Protein AF-A0A450SGZ3-F1 (afdb_monomer_lite)

Secondary structure (DSSP, 8-state):
-TT-GGGTTTTS---SHHHHHHHHHHHHHHHHHHHHHHHHHHHHHHHTT--EE-TTS-EES---HHHHHHHTTT-EEEEETTTEEEEES--HHHHHHHHHH-HHHHHHH----

Radius of gyration: 17.71 Å; chains: 1; bounding box: 49×25×39 Å

Structure (mmCIF, N/CA/C/O backbone):
data_AF-A0A450SGZ3-F1
#
_entry.id   AF-A0A450SGZ3-F1
#
loop_
_atom_site.group_PDB
_atom_site.id
_atom_site.type_symbol
_atom_site.label_atom_id
_atom_site.label_alt_id
_atom_site.label_comp_id
_atom_site.label_asym_id
_atom_site.label_entity_id
_atom_site.label_seq_id
_atom_site.pdbx_PDB_ins_code
_atom_site.Cartn_x
_atom_site.Cartn_y
_atom_site.Cartn_z
_atom_site.occupancy
_atom_site.B_iso_or_equiv
_atom_site.auth_seq_id
_atom_site.auth_comp_id
_atom_site.auth_asym_id
_atom_site.auth_atom_id
_atom_site.pdbx_PDB_model_num
ATOM 1 N N . PHE A 1 1 ? 14.320 -0.833 5.524 1.00 59.91 1 PHE A N 1
ATOM 2 C CA . PHE A 1 1 ? 14.161 -0.493 4.096 1.00 59.91 1 PHE A CA 1
ATOM 3 C C . PHE A 1 1 ? 15.464 -0.708 3.316 1.00 59.91 1 PHE A C 1
ATOM 5 O O . PHE A 1 1 ? 15.490 -1.621 2.518 1.00 59.91 1 PHE A O 1
ATOM 12 N N . LEU A 1 2 ? 16.575 -0.008 3.605 1.00 58.91 2 LEU A N 1
ATOM 13 C CA . LEU A 1 2 ? 17.899 -0.263 2.971 1.00 58.91 2 LEU A CA 1
ATOM 14 C C . LEU A 1 2 ? 18.413 -1.703 3.075 1.00 58.91 2 LEU A C 1
ATOM 16 O O . LEU A 1 2 ? 18.943 -2.239 2.113 1.00 58.91 2 LEU A O 1
ATOM 20 N N . LYS A 1 3 ? 18.243 -2.329 4.240 1.00 60.66 3 LYS A N 1
ATOM 21 C CA . LYS A 1 3 ? 18.628 -3.727 4.489 1.00 60.66 3 LYS A CA 1
ATOM 22 C C . LYS A 1 3 ? 17.499 -4.722 4.211 1.00 60.66 3 LYS A C 1
ATOM 24 O O . LYS A 1 3 ? 17.592 -5.877 4.601 1.00 60.66 3 LYS A O 1
ATOM 29 N N . ASP A 1 4 ? 16.392 -4.251 3.642 1.00 66.50 4 ASP A N 1
ATOM 30 C CA . ASP A 1 4 ? 15.257 -5.116 3.356 1.00 66.50 4 ASP A CA 1
ATOM 31 C C . ASP A 1 4 ? 15.591 -5.995 2.143 1.00 66.50 4 ASP A C 1
ATOM 33 O O . ASP A 1 4 ? 15.970 -5.440 1.108 1.00 66.50 4 ASP A O 1
ATOM 37 N N . PRO A 1 5 ? 15.467 -7.330 2.228 1.00 63.41 5 PRO A N 1
ATOM 38 C CA . PRO A 1 5 ? 15.764 -8.213 1.102 1.00 63.41 5 PRO A CA 1
ATOM 39 C C . PRO A 1 5 ? 14.911 -7.906 -0.139 1.00 63.41 5 PRO A C 1
ATOM 41 O O . PRO A 1 5 ? 15.395 -8.060 -1.258 1.00 63.41 5 PRO A O 1
ATOM 44 N N . LEU A 1 6 ? 13.691 -7.377 0.033 1.00 64.38 6 LEU A N 1
ATOM 45 C CA . LEU A 1 6 ? 12.831 -6.937 -1.078 1.00 64.38 6 LEU A CA 1
ATOM 46 C C . LEU A 1 6 ? 13.371 -5.701 -1.805 1.00 64.38 6 LEU A C 1
ATOM 48 O O . LEU A 1 6 ? 13.026 -5.465 -2.958 1.00 64.38 6 LEU A O 1
ATOM 52 N N . PHE A 1 7 ? 14.204 -4.899 -1.141 1.00 63.06 7 PHE A N 1
ATOM 53 C CA . PHE A 1 7 ? 14.767 -3.682 -1.716 1.00 63.06 7 PHE A CA 1
ATOM 54 C C . PHE A 1 7 ? 15.999 -3.966 -2.597 1.00 63.06 7 PHE A C 1
ATOM 56 O O . PHE A 1 7 ? 16.549 -3.036 -3.179 1.00 63.06 7 PHE A O 1
ATOM 63 N N . MET A 1 8 ? 16.428 -5.236 -2.711 1.00 62.56 8 MET A N 1
ATOM 64 C CA . MET A 1 8 ? 17.541 -5.701 -3.555 1.00 62.56 8 MET A CA 1
ATOM 65 C C . MET A 1 8 ? 18.768 -4.772 -3.537 1.00 62.56 8 MET A C 1
ATOM 67 O O . MET A 1 8 ? 19.490 -4.655 -4.520 1.00 62.56 8 MET A O 1
ATOM 71 N N . ALA A 1 9 ? 19.051 -4.107 -2.411 1.00 59.78 9 ALA A N 1
ATOM 72 C CA . ALA A 1 9 ? 20.155 -3.149 -2.330 1.00 59.78 9 ALA A CA 1
ATOM 73 C C . ALA A 1 9 ? 21.513 -3.795 -2.634 1.00 59.78 9 ALA A C 1
ATOM 75 O O . ALA A 1 9 ? 22.426 -3.116 -3.090 1.00 59.78 9 ALA A O 1
ATOM 76 N N . SER A 1 10 ? 21.631 -5.107 -2.416 1.00 60.38 10 SER A N 1
ATOM 77 C CA . SER A 1 10 ? 22.805 -5.904 -2.764 1.00 60.38 10 SER A CA 1
ATOM 78 C C . SER A 1 10 ? 23.051 -6.024 -4.274 1.00 60.38 10 SER A C 1
ATOM 80 O O . SER A 1 10 ? 24.195 -6.238 -4.663 1.00 60.38 10 SER A O 1
ATOM 82 N N . THR A 1 11 ? 22.033 -5.862 -5.132 1.00 61.81 11 THR A N 1
ATOM 83 C CA . THR A 1 11 ? 22.201 -5.848 -6.601 1.00 61.81 11 THR A CA 1
ATOM 84 C C . THR A 1 11 ? 22.603 -4.467 -7.121 1.00 61.81 11 THR A C 1
ATOM 86 O O . THR A 1 11 ? 23.176 -4.333 -8.205 1.00 61.81 11 THR A O 1
ATOM 89 N N . LEU A 1 12 ? 22.358 -3.417 -6.334 1.00 65.69 12 LEU A N 1
ATOM 90 C CA . LEU A 1 12 ? 22.752 -2.056 -6.662 1.00 65.69 12 LEU A CA 1
ATOM 91 C C . LEU A 1 12 ? 24.235 -1.863 -6.314 1.00 65.69 12 LEU A C 1
ATOM 93 O O . LEU A 1 12 ? 24.606 -1.641 -5.166 1.00 65.69 12 LEU A O 1
ATOM 97 N N . PHE A 1 13 ? 25.110 -1.912 -7.323 1.00 65.00 13 PHE A N 1
ATOM 98 C CA . PHE A 1 13 ? 26.552 -1.666 -7.162 1.00 65.00 13 PHE A CA 1
ATOM 99 C C . PHE A 1 13 ? 26.868 -0.203 -6.797 1.00 65.00 13 PHE A C 1
ATOM 101 O O . PHE A 1 13 ? 27.316 0.582 -7.631 1.00 65.00 13 PHE A O 1
ATOM 108 N N . LEU A 1 14 ? 26.660 0.194 -5.547 1.00 69.56 14 LEU A N 1
ATOM 109 C CA . LEU A 1 14 ? 26.873 1.560 -5.062 1.00 69.56 14 LEU A CA 1
ATO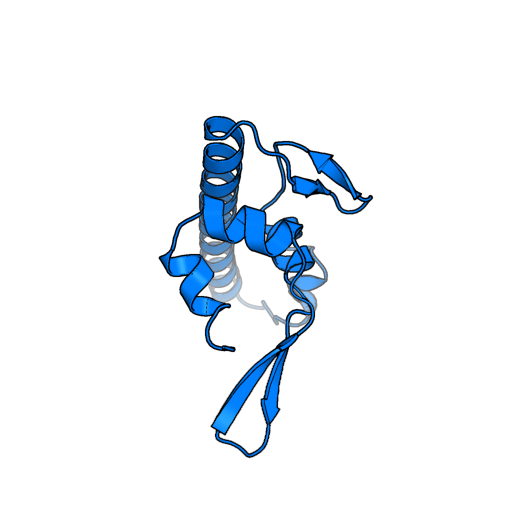M 110 C C . LEU A 1 14 ? 28.347 1.815 -4.710 1.00 69.56 14 LEU A C 1
ATOM 112 O O . LEU A 1 14 ? 28.711 1.930 -3.546 1.00 69.56 14 LEU A O 1
ATOM 116 N N . LYS A 1 15 ? 29.217 1.895 -5.723 1.00 72.56 15 LYS A N 1
ATOM 117 C CA . LYS A 1 15 ? 30.658 2.135 -5.506 1.00 72.56 15 LYS A CA 1
ATOM 118 C C . LYS A 1 15 ? 31.026 3.607 -5.298 1.00 72.56 15 LYS A C 1
ATOM 120 O O . LYS A 1 15 ? 32.042 3.886 -4.676 1.00 72.56 15 LYS A O 1
ATOM 125 N N . SER A 1 16 ? 30.243 4.550 -5.831 1.00 84.81 16 SER A N 1
ATOM 126 C CA . SER A 1 16 ? 30.560 5.982 -5.748 1.00 84.81 16 SER A CA 1
ATOM 127 C C . SER A 1 16 ? 29.640 6.728 -4.771 1.00 84.81 16 SER A C 1
ATOM 129 O O . SER A 1 16 ? 28.431 6.468 -4.763 1.00 84.81 16 SER A O 1
ATOM 131 N N . PRO A 1 17 ? 30.159 7.718 -4.012 1.00 83.81 17 PRO A N 1
ATOM 132 C CA . PRO A 1 17 ? 29.356 8.525 -3.086 1.00 83.81 17 PRO A CA 1
ATOM 133 C C . PRO A 1 17 ? 28.139 9.181 -3.749 1.00 83.81 17 PRO A C 1
ATOM 135 O O . PRO A 1 17 ? 27.055 9.221 -3.174 1.00 83.81 17 PRO A O 1
ATOM 138 N N . LYS A 1 18 ? 28.281 9.619 -5.009 1.00 87.19 18 LYS A N 1
ATOM 139 C CA . LYS A 1 18 ? 27.185 10.208 -5.797 1.00 87.19 18 LYS A CA 1
ATOM 140 C C . LYS A 1 18 ? 26.002 9.249 -5.969 1.00 87.19 18 LYS A C 1
ATOM 142 O O . LYS A 1 18 ? 24.856 9.658 -5.812 1.00 87.19 18 LYS A O 1
ATOM 147 N N . ARG A 1 19 ? 26.266 7.968 -6.255 1.00 85.06 19 ARG A N 1
ATOM 148 C CA . ARG A 1 19 ? 25.215 6.952 -6.434 1.00 85.06 19 ARG A CA 1
ATOM 149 C C . ARG A 1 19 ? 24.528 6.607 -5.116 1.00 85.06 19 ARG A C 1
ATOM 151 O O . ARG A 1 19 ? 23.320 6.405 -5.111 1.00 85.06 19 ARG A O 1
ATOM 158 N N . ILE A 1 20 ? 25.279 6.589 -4.013 1.00 85.38 20 ILE A N 1
ATOM 159 C CA . ILE A 1 20 ? 24.720 6.395 -2.668 1.00 85.38 20 ILE A CA 1
ATOM 160 C C . ILE A 1 20 ? 23.761 7.540 -2.335 1.00 85.38 20 ILE A C 1
ATOM 162 O O . ILE A 1 20 ? 22.629 7.280 -1.946 1.00 85.38 20 ILE A O 1
ATOM 166 N N . MET A 1 21 ? 24.169 8.795 -2.551 1.00 87.00 21 MET A N 1
ATOM 167 C CA . MET A 1 21 ? 23.308 9.958 -2.298 1.00 87.00 21 MET A CA 1
ATOM 168 C C . MET A 1 21 ? 22.038 9.943 -3.155 1.00 87.00 21 MET A C 1
ATOM 170 O O . MET A 1 21 ? 20.948 10.159 -2.631 1.00 87.00 21 MET A O 1
ATOM 174 N N . ALA A 1 22 ? 22.159 9.636 -4.451 1.00 89.56 22 ALA A N 1
ATOM 175 C CA . ALA A 1 22 ? 21.002 9.510 -5.334 1.00 89.56 22 ALA A CA 1
ATOM 176 C C . ALA A 1 22 ? 20.026 8.431 -4.842 1.00 89.56 22 ALA A C 1
ATOM 178 O O . ALA A 1 22 ? 18.824 8.679 -4.751 1.00 89.56 22 ALA A O 1
ATOM 179 N N . LEU A 1 23 ? 20.541 7.260 -4.453 1.00 87.50 23 LEU A N 1
ATOM 180 C CA . LEU A 1 23 ? 19.703 6.201 -3.906 1.00 87.50 23 LEU A CA 1
ATOM 181 C C . LEU A 1 23 ? 19.035 6.635 -2.599 1.00 87.50 23 LEU A C 1
ATOM 183 O O . LEU A 1 23 ? 17.835 6.442 -2.450 1.00 87.50 23 LEU A O 1
ATOM 187 N N . MET A 1 24 ? 19.773 7.262 -1.681 1.00 86.94 24 MET A N 1
ATOM 188 C CA . MET A 1 24 ? 19.222 7.760 -0.418 1.00 86.94 24 MET A CA 1
ATOM 189 C C . MET A 1 24 ? 18.042 8.709 -0.648 1.00 86.94 24 MET A C 1
ATOM 191 O O . MET A 1 24 ? 17.015 8.546 0.003 1.00 86.94 24 MET A O 1
ATOM 195 N N . MET A 1 25 ? 18.146 9.636 -1.606 1.00 91.50 25 MET A N 1
ATOM 196 C CA . MET A 1 25 ? 17.050 10.551 -1.953 1.00 91.50 25 MET A CA 1
ATOM 197 C C . MET A 1 25 ? 15.826 9.823 -2.521 1.00 91.50 25 MET A C 1
ATOM 199 O O . MET A 1 25 ? 14.692 10.120 -2.150 1.00 91.50 25 MET A O 1
ATOM 203 N N . ILE A 1 26 ? 16.033 8.838 -3.398 1.00 90.44 26 ILE A N 1
ATOM 204 C CA . ILE A 1 26 ? 14.928 8.029 -3.933 1.00 90.44 26 ILE A CA 1
ATOM 205 C C . ILE A 1 26 ? 14.250 7.260 -2.796 1.00 90.44 26 ILE A C 1
ATOM 207 O O . ILE A 1 26 ? 13.027 7.204 -2.711 1.00 90.44 26 ILE A O 1
ATOM 211 N N . MET A 1 27 ? 15.035 6.698 -1.882 1.00 87.12 27 MET A N 1
ATOM 212 C CA . MET A 1 27 ? 14.509 5.927 -0.764 1.00 87.12 27 MET A CA 1
ATOM 213 C C . MET A 1 27 ? 13.736 6.770 0.238 1.00 87.12 27 MET A C 1
ATOM 215 O O . MET A 1 27 ? 12.699 6.313 0.719 1.00 87.12 27 MET A O 1
ATOM 219 N N . THR A 1 28 ? 14.208 7.976 0.559 1.00 91.19 28 THR A N 1
ATOM 220 C CA . THR A 1 28 ? 13.464 8.893 1.429 1.00 91.19 28 THR A CA 1
ATOM 221 C C . THR A 1 28 ? 12.146 9.298 0.781 1.00 91.19 28 THR A C 1
ATOM 223 O O . THR A 1 28 ? 11.120 9.280 1.459 1.00 91.19 28 THR A O 1
ATOM 226 N N . LEU A 1 29 ? 12.135 9.556 -0.532 1.00 93.62 29 LEU A N 1
ATOM 227 C CA . LEU A 1 29 ? 10.905 9.820 -1.277 1.00 93.62 29 LEU A CA 1
ATOM 228 C C . LEU A 1 29 ? 9.946 8.623 -1.232 1.00 93.62 29 LEU A C 1
ATOM 230 O O . LEU A 1 29 ? 8.767 8.794 -0.930 1.00 93.62 29 LEU A O 1
ATOM 234 N N . CYS A 1 30 ? 10.438 7.402 -1.463 1.00 90.00 30 CYS A N 1
ATOM 235 C CA . CYS A 1 30 ? 9.614 6.202 -1.340 1.00 90.00 30 CYS A CA 1
ATOM 236 C C . CYS A 1 30 ? 9.013 6.082 0.067 1.00 90.00 30 CYS A C 1
ATOM 238 O O . CYS A 1 30 ? 7.812 5.858 0.194 1.00 90.00 30 CYS A O 1
ATOM 240 N N . LEU A 1 31 ? 9.813 6.262 1.123 1.00 90.69 31 LEU A N 1
ATOM 241 C CA . LEU A 1 31 ? 9.333 6.198 2.508 1.00 90.69 31 LEU A CA 1
ATOM 242 C C . LEU A 1 31 ? 8.264 7.254 2.800 1.00 90.69 31 LEU A C 1
ATOM 244 O O . LEU A 1 31 ? 7.278 6.935 3.461 1.00 90.69 31 LEU A O 1
ATOM 248 N N . LEU A 1 32 ? 8.424 8.470 2.274 1.00 94.50 32 LEU A N 1
ATOM 249 C CA . LEU A 1 32 ? 7.422 9.526 2.391 1.00 94.50 32 LEU A CA 1
ATOM 250 C C . LEU A 1 32 ? 6.096 9.110 1.743 1.00 94.50 32 LEU A C 1
ATOM 252 O O . LEU A 1 32 ? 5.043 9.241 2.364 1.00 94.50 32 LEU A O 1
ATOM 256 N N . VAL A 1 33 ? 6.142 8.552 0.530 1.00 94.00 33 VAL A N 1
ATOM 257 C CA . VAL A 1 33 ? 4.944 8.052 -0.162 1.00 94.00 33 VAL A CA 1
ATOM 258 C C . VAL A 1 33 ? 4.286 6.918 0.630 1.00 94.00 33 VAL A C 1
ATOM 260 O O . VAL A 1 33 ? 3.072 6.936 0.825 1.00 94.00 33 VAL A O 1
ATOM 263 N N . TYR A 1 34 ? 5.065 5.964 1.150 1.00 90.75 34 TYR A N 1
ATOM 264 C CA . TYR A 1 34 ? 4.539 4.890 2.003 1.00 90.75 34 TYR A CA 1
ATOM 265 C C . TYR A 1 34 ? 3.868 5.435 3.269 1.00 90.75 34 TYR A C 1
ATOM 267 O O . TYR A 1 34 ? 2.775 4.986 3.610 1.00 90.75 34 TYR A O 1
ATOM 275 N N . ALA A 1 35 ? 4.487 6.408 3.942 1.00 93.06 35 ALA A N 1
ATOM 276 C CA . ALA A 1 35 ? 3.930 7.031 5.139 1.00 93.06 35 ALA A CA 1
ATOM 277 C C . ALA A 1 35 ? 2.631 7.792 4.834 1.00 93.06 35 ALA A C 1
ATOM 279 O O . ALA A 1 35 ? 1.661 7.659 5.577 1.00 93.06 35 ALA A O 1
ATOM 280 N N . ALA A 1 36 ? 2.581 8.528 3.720 1.00 95.44 36 ALA A N 1
ATOM 281 C CA . ALA A 1 36 ? 1.382 9.239 3.284 1.00 95.44 36 ALA A CA 1
ATOM 282 C C . ALA A 1 36 ? 0.226 8.276 2.966 1.00 95.44 36 ALA A C 1
ATOM 284 O O . ALA A 1 36 ? -0.907 8.503 3.388 1.00 95.44 36 ALA A O 1
ATOM 285 N N . LEU A 1 37 ? 0.505 7.173 2.266 1.00 93.69 37 LEU A N 1
ATOM 286 C CA . LEU A 1 37 ? -0.493 6.139 1.981 1.00 93.69 37 LEU A CA 1
ATOM 287 C C . LEU A 1 37 ? -0.987 5.456 3.258 1.00 93.69 37 LEU A C 1
ATOM 289 O O . LEU A 1 37 ? -2.189 5.273 3.432 1.00 93.69 37 LEU A O 1
ATOM 293 N N . GLU A 1 38 ? -0.071 5.103 4.160 1.00 94.81 38 GLU A N 1
ATOM 294 C CA . GLU A 1 38 ? -0.399 4.489 5.446 1.00 94.81 38 GLU A CA 1
ATOM 295 C C . GLU A 1 38 ? -1.273 5.409 6.299 1.00 94.81 38 GLU A C 1
ATOM 297 O O . GLU A 1 38 ? -2.271 4.957 6.859 1.00 94.81 38 GLU A O 1
ATOM 302 N N . TYR A 1 39 ? -0.939 6.701 6.347 1.00 95.31 39 TYR A N 1
ATOM 303 C CA . TYR A 1 39 ? -1.747 7.713 7.016 1.00 95.31 39 TYR A CA 1
ATOM 304 C C . TYR A 1 39 ? -3.159 7.767 6.433 1.00 95.31 39 TYR A C 1
ATOM 306 O O . TYR A 1 39 ? -4.120 7.591 7.180 1.00 95.31 39 TYR A O 1
ATOM 314 N N . ARG A 1 40 ? -3.290 7.904 5.105 1.00 93.75 40 ARG A N 1
ATOM 315 C CA . ARG A 1 40 ? -4.599 7.964 4.441 1.00 93.75 40 ARG A CA 1
ATOM 316 C C . ARG A 1 40 ? -5.446 6.722 4.705 1.00 93.75 40 ARG A C 1
ATOM 318 O O . ARG A 1 40 ? -6.610 6.849 5.058 1.00 93.75 40 ARG A O 1
ATOM 325 N N . ILE A 1 41 ? -4.869 5.525 4.582 1.00 94.38 41 ILE A N 1
ATOM 326 C CA . ILE A 1 41 ? -5.591 4.267 4.830 1.00 94.38 41 ILE A CA 1
ATOM 327 C C . ILE A 1 41 ? -6.091 4.206 6.278 1.00 94.38 41 ILE A C 1
ATOM 329 O O . ILE A 1 41 ? -7.251 3.881 6.521 1.00 94.38 41 ILE A O 1
ATOM 333 N N . ARG A 1 42 ? -5.230 4.530 7.247 1.00 94.94 42 ARG A N 1
ATOM 334 C CA . ARG A 1 42 ? -5.590 4.501 8.671 1.00 94.94 42 ARG A CA 1
ATOM 335 C C . ARG A 1 42 ? -6.634 5.546 9.025 1.00 94.94 42 ARG A C 1
ATOM 337 O O . ARG A 1 42 ? -7.533 5.253 9.807 1.00 94.94 42 ARG A O 1
ATOM 344 N N . GLU A 1 43 ? -6.522 6.742 8.461 1.00 95.06 43 GLU A N 1
ATOM 345 C CA . GLU A 1 43 ? -7.497 7.811 8.643 1.00 95.06 43 GLU A CA 1
ATOM 346 C C . GLU A 1 43 ? -8.869 7.389 8.111 1.00 95.06 43 GLU A C 1
ATOM 348 O O . GLU A 1 43 ? -9.850 7.454 8.846 1.00 95.06 43 GLU A O 1
ATOM 353 N N . THR A 1 44 ? -8.936 6.855 6.891 1.00 93.50 44 THR A N 1
ATOM 354 C CA . THR A 1 44 ? -10.180 6.340 6.309 1.00 93.50 44 THR A CA 1
ATOM 355 C C . THR A 1 44 ? -10.793 5.218 7.156 1.00 93.50 44 THR A C 1
ATOM 357 O O . THR A 1 44 ? -11.989 5.250 7.448 1.00 93.50 44 THR A O 1
ATOM 360 N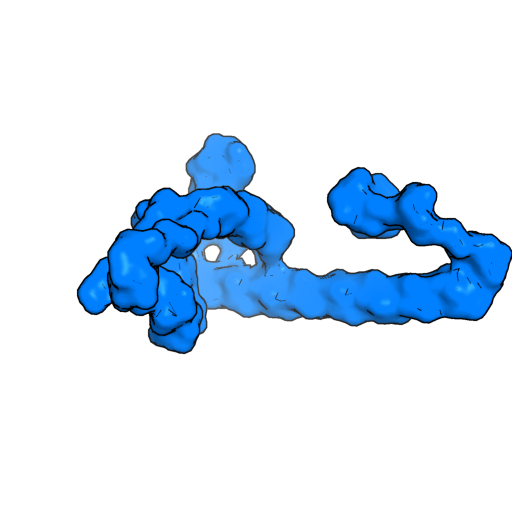 N . LEU A 1 45 ? -9.989 4.243 7.598 1.00 93.69 45 LEU A N 1
ATOM 361 C CA . LEU A 1 45 ? -10.467 3.155 8.460 1.00 93.69 45 LEU A CA 1
ATOM 362 C C . LEU A 1 45 ? -11.002 3.682 9.795 1.00 93.69 45 LEU A C 1
ATOM 364 O O . LEU A 1 45 ? -12.054 3.239 10.250 1.00 93.69 45 LEU A O 1
ATOM 368 N N . LYS A 1 46 ? -10.313 4.655 10.400 1.00 93.88 46 LYS A N 1
ATOM 369 C CA . LYS A 1 46 ? -10.725 5.278 11.661 1.00 93.88 46 LYS A CA 1
ATOM 370 C C . LYS A 1 46 ? -12.028 6.062 11.506 1.00 93.88 46 LYS A C 1
ATOM 372 O O . LYS A 1 46 ? -12.930 5.879 12.315 1.00 93.88 46 LYS A O 1
ATOM 377 N N . THR A 1 47 ? -12.151 6.887 10.468 1.00 93.81 47 THR A N 1
ATOM 378 C CA . THR A 1 47 ? -13.355 7.692 10.193 1.00 93.81 47 THR A CA 1
ATOM 379 C C . THR A 1 47 ? -14.592 6.823 9.978 1.00 93.81 47 THR A C 1
ATOM 381 O O . THR A 1 47 ? -15.694 7.208 10.360 1.00 93.81 47 THR A O 1
ATOM 384 N N . HIS A 1 48 ? -14.420 5.629 9.411 1.00 92.00 48 HIS A N 1
ATOM 385 C CA . HIS A 1 48 ? -15.513 4.692 9.163 1.00 92.00 48 HIS A CA 1
ATOM 386 C C . HIS A 1 48 ? -15.647 3.583 10.221 1.00 92.00 48 HIS A C 1
ATOM 388 O O . HIS A 1 48 ? -16.492 2.707 10.057 1.00 92.00 48 HIS A O 1
ATOM 394 N N . ASN A 1 49 ? -14.855 3.613 11.304 1.00 92.38 49 ASN A N 1
ATOM 395 C CA . ASN A 1 49 ? -14.792 2.563 12.335 1.00 92.38 49 ASN A CA 1
ATOM 396 C C . ASN A 1 49 ? -14.629 1.142 11.759 1.00 92.38 49 ASN A C 1
ATOM 398 O O . ASN A 1 49 ? -15.202 0.173 12.256 1.00 92.38 49 ASN A O 1
ATOM 402 N N . GLN A 1 50 ? -13.836 1.020 10.696 1.00 93.00 50 GLN A N 1
ATOM 403 C CA . GLN A 1 50 ? -13.565 -0.236 10.005 1.00 93.00 50 GLN A CA 1
ATOM 404 C C . GLN A 1 50 ? -12.211 -0.815 10.420 1.00 93.00 50 GLN A C 1
ATOM 406 O O . GLN A 1 50 ? -11.325 -0.124 10.931 1.00 93.00 50 GLN A O 1
ATOM 411 N N . THR A 1 51 ? -12.042 -2.112 10.180 1.00 92.31 51 THR A N 1
ATOM 412 C CA . THR A 1 51 ? -10.797 -2.832 10.466 1.00 92.31 51 THR A CA 1
ATOM 413 C C . THR A 1 51 ? -10.297 -3.554 9.225 1.00 92.31 51 THR A C 1
ATOM 415 O O . THR A 1 51 ? -11.053 -3.830 8.297 1.00 92.31 51 THR A O 1
ATOM 418 N N . PHE A 1 52 ? -9.003 -3.855 9.209 1.00 93.00 52 PHE A N 1
ATOM 419 C CA . PHE A 1 52 ? -8.348 -4.596 8.142 1.00 93.00 52 PHE A CA 1
ATOM 420 C C . PHE A 1 52 ? -7.593 -5.790 8.743 1.00 93.00 52 PHE A C 1
ATOM 422 O O . PHE A 1 52 ? -6.980 -5.636 9.805 1.00 93.00 52 PHE A O 1
ATOM 429 N N . PRO A 1 53 ? -7.620 -6.986 8.127 1.00 93.25 53 PRO A N 1
ATOM 430 C CA . PRO A 1 53 ? -6.873 -8.133 8.635 1.00 93.25 53 PRO A CA 1
ATOM 431 C C . PRO A 1 53 ? -5.370 -7.851 8.589 1.00 93.25 53 PRO A C 1
ATOM 433 O O . PRO A 1 53 ? -4.882 -7.249 7.640 1.00 93.25 53 PRO A O 1
ATOM 436 N N . ASN A 1 54 ? -4.615 -8.293 9.591 1.00 92.50 54 ASN A N 1
ATOM 437 C CA . ASN A 1 54 ? -3.152 -8.292 9.571 1.00 92.50 54 ASN A CA 1
ATOM 438 C C . ASN A 1 54 ? -2.594 -9.581 8.924 1.00 92.50 54 ASN A C 1
ATOM 440 O O . ASN A 1 54 ? -3.352 -10.458 8.521 1.00 92.50 54 ASN A O 1
ATOM 444 N N . GLN A 1 55 ? -1.265 -9.741 8.889 1.00 86.62 55 GLN A N 1
ATOM 445 C CA . GLN A 1 55 ? -0.587 -10.942 8.354 1.00 86.62 55 GLN A CA 1
ATOM 446 C C . GLN A 1 55 ? -1.005 -12.268 9.013 1.00 86.62 55 GLN A C 1
ATOM 448 O O . GLN A 1 55 ? -0.827 -13.329 8.426 1.00 86.62 55 GLN A O 1
ATOM 453 N N . LYS A 1 56 ? -1.551 -12.218 10.232 1.00 88.56 56 LYS A N 1
ATOM 454 C CA . LYS A 1 56 ? -2.066 -13.376 10.978 1.00 88.56 56 LYS A CA 1
ATOM 455 C C . LYS A 1 56 ? -3.597 -13.488 10.907 1.00 88.56 56 LYS A C 1
ATOM 457 O O . LYS A 1 56 ? -4.177 -14.270 11.650 1.00 88.56 56 LYS A O 1
ATOM 462 N N . GLY A 1 57 ? -4.259 -12.666 10.091 1.00 85.44 57 GLY A N 1
ATOM 463 C CA . GLY A 1 57 ? -5.717 -12.606 9.961 1.00 85.44 57 GLY A CA 1
ATOM 464 C C . GLY A 1 57 ? -6.446 -11.846 11.075 1.00 85.44 57 GLY A C 1
ATOM 465 O O . GLY A 1 57 ? -7.663 -11.700 11.009 1.00 85.44 57 GLY A O 1
ATOM 466 N N . LYS A 1 58 ? -5.747 -11.314 12.087 1.00 90.56 58 LYS A N 1
ATOM 467 C CA . LYS A 1 58 ? -6.381 -10.523 13.153 1.00 90.56 58 LYS A CA 1
ATOM 468 C C . LYS A 1 58 ? -6.781 -9.152 12.619 1.00 90.56 58 LYS A C 1
ATOM 470 O O . LYS A 1 58 ? -5.951 -8.451 12.045 1.00 90.56 58 LYS A O 1
ATOM 475 N N . LEU A 1 59 ? -8.021 -8.755 12.880 1.00 91.88 59 LEU A N 1
ATOM 476 C CA . LEU A 1 59 ? -8.545 -7.439 12.531 1.00 91.88 59 LEU A CA 1
ATOM 477 C C . LEU A 1 59 ? -7.847 -6.336 13.339 1.00 91.88 59 LEU A C 1
ATOM 479 O O . LEU A 1 59 ? -7.781 -6.393 14.569 1.00 91.88 59 LEU A O 1
ATOM 483 N N . ILE A 1 60 ? -7.301 -5.347 12.633 1.00 92.06 60 ILE A N 1
ATOM 484 C CA . ILE A 1 60 ? -6.583 -4.200 13.196 1.00 92.06 60 ILE A CA 1
ATOM 485 C C . ILE A 1 60 ? -7.040 -2.894 12.540 1.00 92.06 60 ILE A C 1
ATOM 487 O O . ILE A 1 60 ? -7.486 -2.878 11.396 1.00 92.06 60 ILE A O 1
ATOM 491 N N . THR A 1 61 ? -6.898 -1.779 13.250 1.00 89.62 61 THR A N 1
ATOM 492 C CA . THR A 1 61 ? -7.221 -0.428 12.748 1.00 89.62 61 THR A CA 1
ATOM 493 C C . THR A 1 61 ? -6.006 0.301 12.173 1.00 89.62 61 THR A C 1
ATOM 495 O O . THR A 1 61 ? -6.138 1.340 11.533 1.00 89.62 61 THR A O 1
ATOM 498 N N . ASN A 1 62 ? -4.805 -0.238 12.384 1.00 90.56 62 ASN A N 1
ATOM 499 C CA . ASN A 1 62 ? -3.533 0.388 12.040 1.00 90.56 62 ASN A CA 1
ATOM 500 C C . ASN A 1 62 ? -2.678 -0.452 11.067 1.00 90.56 62 ASN A C 1
ATOM 502 O O . ASN A 1 62 ? -1.495 -0.681 11.342 1.00 90.56 62 ASN A O 1
ATOM 506 N N . PRO A 1 63 ? -3.213 -0.903 9.914 1.00 93.31 63 PRO A N 1
ATOM 507 C CA . PRO A 1 63 ? -2.415 -1.653 8.949 1.00 93.31 63 PRO A CA 1
ATOM 508 C C . PRO A 1 63 ? -1.249 -0.807 8.428 1.00 93.31 63 PRO A C 1
ATOM 510 O O . PRO A 1 63 ? -1.304 0.426 8.445 1.00 93.31 63 PRO A O 1
ATOM 513 N N . THR A 1 64 ? -0.174 -1.464 7.993 1.00 92.00 64 THR A N 1
ATOM 514 C CA . THR A 1 64 ? 0.920 -0.784 7.290 1.00 92.00 64 THR A CA 1
ATOM 515 C C . THR A 1 64 ? 0.635 -0.753 5.797 1.00 92.00 64 THR A C 1
ATOM 517 O O . THR A 1 64 ? 0.081 -1.714 5.259 1.00 92.00 64 THR A O 1
ATOM 520 N N . ALA A 1 65 ? 1.049 0.307 5.097 1.00 92.06 65 ALA A N 1
ATOM 521 C CA . ALA A 1 65 ? 0.857 0.379 3.642 1.00 92.06 65 ALA A CA 1
ATOM 522 C C . ALA A 1 65 ? 1.539 -0.800 2.927 1.00 92.06 65 ALA A C 1
ATOM 524 O O . ALA A 1 65 ? 0.982 -1.385 2.004 1.00 92.06 65 ALA A O 1
ATOM 525 N N . ARG A 1 66 ? 2.709 -1.225 3.424 1.00 89.88 66 ARG A N 1
ATOM 526 C CA . ARG A 1 66 ? 3.393 -2.437 2.955 1.00 89.88 66 ARG A CA 1
ATOM 527 C C . ARG A 1 66 ? 2.505 -3.675 3.038 1.00 89.88 66 ARG A C 1
ATOM 529 O O . ARG A 1 66 ? 2.442 -4.428 2.074 1.00 89.88 66 ARG A O 1
ATOM 536 N N . TRP A 1 67 ? 1.869 -3.906 4.185 1.00 92.25 67 TRP A N 1
ATOM 537 C CA . TRP A 1 67 ? 1.012 -5.073 4.349 1.00 92.25 67 TRP A CA 1
ATOM 538 C C . TRP A 1 67 ? -0.205 -5.000 3.431 1.00 92.25 67 TRP A C 1
ATOM 540 O O . TRP A 1 67 ? -0.533 -5.991 2.795 1.00 92.25 67 TRP A O 1
ATOM 550 N N . VAL A 1 68 ? -0.823 -3.825 3.298 1.00 92.12 68 VAL A N 1
ATOM 551 C CA . VAL A 1 68 ? -1.939 -3.633 2.365 1.00 92.12 68 VAL A CA 1
ATOM 552 C C . VAL A 1 68 ? -1.518 -4.002 0.940 1.00 92.12 68 VAL A C 1
ATOM 554 O O . VAL A 1 68 ? -2.199 -4.793 0.302 1.00 92.12 68 VAL A O 1
ATOM 557 N N . PHE A 1 69 ? -0.361 -3.540 0.459 1.00 89.94 69 PHE A N 1
ATOM 558 C CA . PHE A 1 69 ? 0.126 -3.927 -0.871 1.00 89.94 69 PHE A CA 1
ATOM 559 C C . PHE A 1 69 ? 0.406 -5.426 -1.010 1.00 89.94 69 PHE A C 1
ATOM 561 O O . PHE A 1 69 ? 0.116 -6.001 -2.053 1.00 89.94 69 PHE A O 1
ATOM 568 N N . GLN A 1 70 ? 0.948 -6.067 0.027 1.00 89.44 70 GLN A N 1
ATOM 569 C CA . GLN A 1 70 ? 1.153 -7.517 0.028 1.00 89.44 70 GLN A CA 1
ATOM 570 C C . GLN A 1 70 ? -0.169 -8.285 0.014 1.00 89.44 70 GLN A C 1
ATOM 572 O O . GLN A 1 70 ? -0.260 -9.294 -0.673 1.00 89.44 70 GLN A O 1
ATOM 577 N N . PHE A 1 71 ? -1.183 -7.804 0.737 1.00 90.56 71 PHE A N 1
ATOM 578 C CA . PHE A 1 71 ? -2.507 -8.417 0.789 1.00 90.56 71 PHE A CA 1
ATOM 579 C C . PHE A 1 71 ? -3.200 -8.380 -0.578 1.00 90.56 71 PHE A C 1
ATOM 581 O O . PHE A 1 71 ? -3.774 -9.377 -0.991 1.00 90.56 71 PHE A O 1
ATOM 588 N N . PHE A 1 72 ? -3.056 -7.269 -1.309 1.00 89.19 72 PHE A N 1
ATOM 589 C CA . PHE A 1 72 ? -3.507 -7.136 -2.700 1.00 89.19 72 PHE A CA 1
ATOM 590 C C . PHE A 1 72 ? -2.616 -7.900 -3.701 1.00 89.19 72 PHE A C 1
ATOM 592 O O . PHE A 1 72 ? -2.954 -8.016 -4.881 1.00 89.19 72 PHE A O 1
ATOM 599 N N . GLY A 1 73 ? -1.470 -8.422 -3.252 1.00 86.06 73 GLY A N 1
ATOM 600 C CA . GLY A 1 73 ? -0.598 -9.272 -4.048 1.00 86.06 73 GLY A CA 1
ATOM 601 C C . GLY A 1 73 ? -1.287 -10.600 -4.356 1.00 86.06 73 GLY A C 1
ATOM 602 O O . GLY A 1 73 ? -1.693 -11.321 -3.452 1.00 86.06 73 GLY A O 1
ATOM 603 N N . GLY A 1 74 ? -1.410 -10.928 -5.641 1.00 81.88 74 GLY A N 1
ATOM 604 C CA . GLY A 1 74 ? -2.126 -12.125 -6.096 1.00 81.88 74 GLY A CA 1
ATOM 605 C C . GLY A 1 74 ? -3.535 -11.852 -6.622 1.00 81.88 74 GLY A C 1
ATOM 606 O O . GLY A 1 74 ? -4.233 -12.799 -6.976 1.00 81.88 74 GLY A O 1
ATOM 607 N N . ILE A 1 75 ? -3.959 -10.586 -6.706 1.00 85.94 75 ILE A N 1
ATOM 608 C CA . ILE A 1 75 ? -5.062 -10.195 -7.590 1.00 85.94 75 ILE A CA 1
ATOM 609 C C . ILE A 1 75 ? -4.536 -10.238 -9.027 1.00 85.94 75 ILE A C 1
ATOM 611 O O . ILE A 1 75 ? -3.541 -9.587 -9.355 1.00 85.94 75 ILE A O 1
ATOM 615 N N . HIS A 1 76 ? -5.195 -11.013 -9.885 1.00 81.62 76 HIS A N 1
ATOM 616 C CA . HIS A 1 76 ? -4.776 -11.222 -11.271 1.00 81.62 76 HIS A CA 1
ATOM 617 C C . HIS A 1 76 ? -5.873 -10.783 -12.236 1.00 81.62 76 HIS A C 1
ATOM 619 O O . HIS A 1 76 ? -7.052 -10.966 -11.954 1.00 81.62 76 HIS A O 1
ATOM 625 N N . VAL A 1 77 ? -5.487 -10.242 -13.391 1.00 82.50 77 VAL A N 1
ATOM 626 C CA . VAL A 1 77 ? -6.416 -9.971 -14.494 1.00 82.50 77 VAL A CA 1
ATOM 627 C C . VAL A 1 77 ? -6.239 -11.068 -15.536 1.00 82.50 77 VAL A C 1
ATOM 629 O O . VAL A 1 77 ? -5.176 -11.183 -16.144 1.00 82.50 77 VAL A O 1
ATOM 632 N N . LEU A 1 78 ? -7.267 -11.887 -15.724 1.00 79.75 78 LEU A N 1
ATOM 633 C CA . LEU A 1 78 ? -7.340 -12.896 -16.772 1.00 79.75 78 LEU A CA 1
ATOM 634 C C . LEU A 1 78 ? -8.048 -12.297 -17.984 1.00 79.75 78 LEU A C 1
ATOM 636 O O . LEU A 1 78 ? -9.162 -11.816 -17.859 1.00 79.75 78 LEU A O 1
ATOM 640 N N . ILE A 1 79 ? -7.441 -12.351 -19.164 1.00 79.31 79 ILE A N 1
ATOM 641 C CA . ILE A 1 79 ? -8.088 -11.884 -20.394 1.00 79.31 79 ILE A CA 1
ATOM 642 C C . ILE A 1 79 ? -8.608 -13.107 -21.148 1.00 79.31 79 ILE A C 1
ATOM 644 O O . ILE A 1 79 ? -7.813 -13.883 -21.678 1.00 79.31 79 ILE A O 1
ATOM 648 N N . VAL A 1 80 ? -9.931 -13.271 -21.203 1.00 79.00 80 VAL A N 1
ATOM 649 C CA . VAL A 1 80 ? -10.585 -14.338 -21.975 1.00 79.00 80 VAL A CA 1
ATOM 650 C C . VAL A 1 80 ? -10.953 -13.801 -23.358 1.00 79.00 80 VAL A C 1
ATOM 652 O O . VAL A 1 80 ? -11.505 -12.704 -23.491 1.00 79.00 80 VAL A O 1
ATOM 655 N N . ASP A 1 81 ? -10.577 -14.549 -24.397 1.00 77.44 81 ASP A N 1
ATOM 656 C CA . ASP A 1 81 ? -10.849 -14.247 -25.811 1.00 77.44 81 ASP A CA 1
ATOM 657 C C . ASP A 1 81 ? -10.458 -12.831 -26.265 1.00 77.44 81 ASP A C 1
ATOM 659 O O . ASP A 1 81 ? -11.060 -12.261 -27.169 1.00 77.44 81 ASP A O 1
ATOM 663 N N . ARG A 1 82 ? -9.419 -12.248 -25.645 1.00 69.69 82 ARG A N 1
ATOM 664 C CA . ARG A 1 82 ? -8.890 -10.892 -25.920 1.00 69.69 82 ARG A CA 1
ATOM 665 C C . ARG A 1 82 ? -9.871 -9.732 -25.689 1.00 69.69 82 ARG A C 1
ATOM 667 O O . 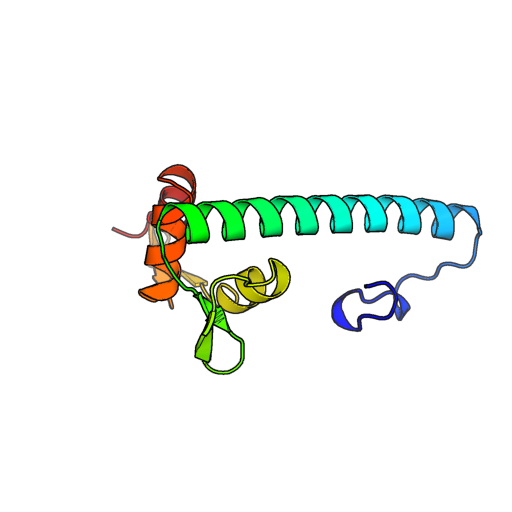ARG A 1 82 ? -9.506 -8.594 -25.967 1.00 69.69 82 ARG A O 1
ATOM 674 N N . ILE A 1 83 ? -11.071 -9.996 -25.173 1.00 68.62 83 ILE A N 1
ATOM 675 C CA . ILE A 1 83 ? -12.148 -8.997 -25.068 1.00 68.62 83 ILE A CA 1
ATOM 676 C C . ILE A 1 83 ? -12.630 -8.835 -23.621 1.00 68.62 83 ILE A C 1
ATOM 678 O O . ILE A 1 83 ? -12.998 -7.730 -23.234 1.00 68.62 83 ILE A O 1
ATOM 682 N N . HIS A 1 84 ? -12.562 -9.886 -22.795 1.00 69.50 84 HIS A N 1
ATOM 683 C CA . HIS A 1 84 ? -13.157 -9.879 -21.456 1.00 69.50 84 HIS A CA 1
ATOM 684 C C . HIS A 1 84 ? -12.079 -9.990 -20.366 1.00 69.50 84 HIS A C 1
ATOM 686 O O . HIS A 1 84 ? -11.605 -11.096 -20.082 1.00 69.50 84 HIS A O 1
ATOM 692 N N . PRO A 1 85 ? -11.643 -8.865 -19.768 1.00 74.94 85 PRO A N 1
ATOM 693 C CA . PRO A 1 85 ? -10.764 -8.884 -18.607 1.00 74.94 85 PRO A CA 1
ATOM 694 C C . PRO A 1 85 ? -11.554 -9.280 -17.352 1.00 74.94 85 PRO A C 1
ATOM 696 O O . PRO A 1 85 ? -12.423 -8.552 -16.893 1.00 74.94 85 PRO A O 1
ATOM 699 N N . LEU A 1 86 ? -11.232 -10.433 -16.779 1.00 78.25 86 LEU A N 1
ATOM 700 C CA . LEU A 1 86 ? -11.783 -10.963 -15.539 1.00 78.25 86 LEU A CA 1
ATOM 701 C C . LEU A 1 86 ? -10.795 -10.728 -14.388 1.00 78.25 86 LEU A 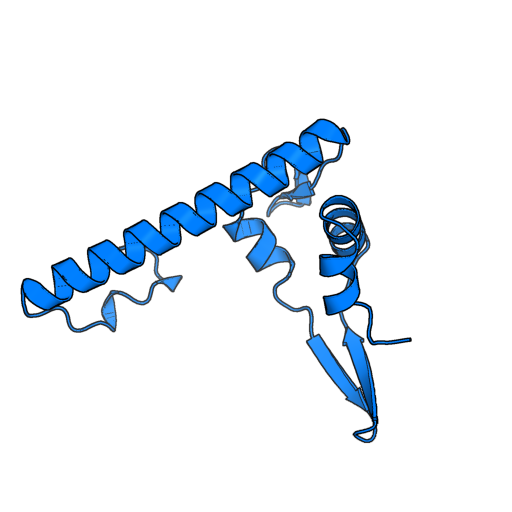C 1
ATOM 703 O O . LEU A 1 86 ? -9.641 -11.148 -14.474 1.00 78.25 86 LEU A O 1
ATOM 707 N N . VAL A 1 87 ? -11.226 -10.092 -13.296 1.00 82.12 87 VAL A N 1
ATOM 708 C CA . VAL A 1 87 ? -10.373 -9.918 -12.105 1.00 82.12 87 VAL A CA 1
ATOM 709 C C . VAL A 1 87 ? -10.558 -11.100 -11.155 1.00 82.12 87 VAL A C 1
ATOM 711 O O . VAL A 1 87 ? -11.644 -11.345 -10.637 1.00 82.12 87 VAL A O 1
ATOM 714 N N . LEU A 1 88 ? -9.477 -11.836 -10.917 1.00 81.75 88 LEU A N 1
ATOM 715 C CA . LEU A 1 88 ? -9.424 -13.020 -10.066 1.00 81.75 88 LEU A CA 1
ATOM 716 C C . LEU A 1 88 ? -8.904 -12.683 -8.667 1.00 81.75 88 LEU A C 1
ATOM 718 O O . LEU A 1 88 ? -8.104 -11.763 -8.490 1.00 81.75 88 LEU A O 1
ATOM 722 N N . ASN A 1 89 ? -9.303 -13.502 -7.688 1.00 82.50 89 ASN A N 1
ATOM 723 C CA . ASN A 1 89 ? -8.792 -13.477 -6.311 1.00 82.50 89 ASN A CA 1
ATOM 724 C C . ASN A 1 89 ? -9.076 -12.169 -5.533 1.00 82.50 89 ASN A C 1
ATOM 726 O O . ASN A 1 89 ? -8.414 -11.850 -4.545 1.00 82.50 89 ASN A O 1
ATOM 730 N N . LEU A 1 90 ? -10.093 -11.413 -5.958 1.00 85.69 90 LEU A N 1
ATOM 731 C CA . LEU A 1 90 ? -10.699 -10.359 -5.145 1.00 85.69 90 LEU A CA 1
ATOM 732 C C . LEU A 1 90 ? -11.518 -10.989 -4.013 1.00 85.69 90 LEU A C 1
ATOM 734 O O . LEU A 1 90 ? -12.263 -11.940 -4.220 1.00 85.69 90 LEU A O 1
ATOM 738 N N . ASN A 1 91 ? -11.388 -10.429 -2.813 1.00 87.19 91 ASN A N 1
ATOM 739 C CA . ASN A 1 91 ? -12.082 -10.883 -1.605 1.00 87.19 91 ASN A CA 1
ATOM 740 C C . ASN A 1 91 ? -12.838 -9.690 -0.998 1.00 87.19 91 ASN A C 1
ATOM 742 O O . ASN A 1 91 ? -12.509 -8.539 -1.287 1.00 87.19 91 ASN A O 1
ATOM 746 N N . GLU A 1 92 ? -13.790 -9.941 -0.108 1.00 87.56 92 GLU A N 1
ATOM 747 C CA . GLU A 1 92 ? -14.589 -8.923 0.577 1.00 87.56 92 GLU A CA 1
ATOM 748 C C . GLU A 1 92 ? -13.725 -7.896 1.317 1.00 87.56 92 GLU A C 1
ATOM 750 O O . GLU A 1 92 ? -14.006 -6.702 1.277 1.00 87.56 92 GLU A O 1
ATOM 755 N N . ASN A 1 93 ? -12.606 -8.320 1.912 1.00 88.31 93 ASN A N 1
ATOM 756 C CA . ASN A 1 93 ? -11.664 -7.399 2.560 1.00 88.31 93 ASN A CA 1
ATOM 757 C C . ASN A 1 93 ? -10.998 -6.430 1.563 1.00 88.31 93 ASN A C 1
ATOM 759 O O . ASN A 1 93 ? -10.739 -5.277 1.909 1.00 88.31 93 ASN A O 1
ATOM 763 N N . HIS A 1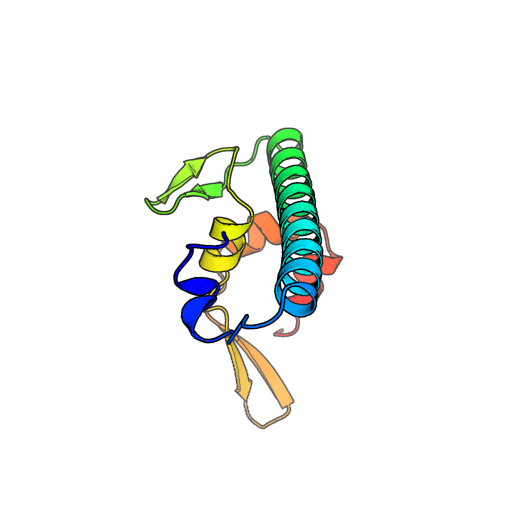 94 ? -10.748 -6.874 0.324 1.00 90.00 94 HIS A N 1
ATOM 764 C CA . HIS A 1 94 ? -10.246 -6.008 -0.745 1.00 90.00 94 HIS A CA 1
ATOM 765 C C . HIS A 1 94 ? -11.312 -4.992 -1.154 1.00 90.00 94 HIS A C 1
ATOM 767 O O . HIS A 1 94 ? -11.040 -3.794 -1.185 1.00 90.00 94 HIS A O 1
ATOM 773 N N . LEU A 1 95 ? -12.534 -5.465 -1.417 1.00 88.94 95 LEU A N 1
ATOM 774 C CA . LEU A 1 95 ? -13.658 -4.622 -1.828 1.00 88.94 95 LEU A CA 1
ATOM 775 C C . LEU A 1 95 ? -14.028 -3.601 -0.751 1.00 88.94 95 LEU A C 1
ATOM 777 O O . LEU A 1 95 ? -14.233 -2.432 -1.068 1.00 88.94 95 LEU A O 1
ATOM 781 N N . SER A 1 96 ? -14.056 -4.020 0.515 1.00 90.81 96 SER A N 1
ATOM 782 C CA . SER A 1 96 ? -14.297 -3.144 1.661 1.00 90.81 96 SER A CA 1
ATOM 783 C C . SER A 1 96 ? -13.284 -2.002 1.687 1.00 90.81 96 SER A C 1
ATOM 785 O O . SER A 1 96 ? -13.673 -0.836 1.655 1.00 90.81 96 SER A O 1
ATOM 787 N N . LEU A 1 97 ? -11.982 -2.308 1.619 1.00 91.12 97 LEU A N 1
ATOM 788 C CA . LEU A 1 97 ? -10.959 -1.264 1.611 1.00 91.12 97 LEU A CA 1
ATOM 789 C C . LEU A 1 97 ? -11.067 -0.346 0.381 1.00 91.12 97 LEU A C 1
ATOM 791 O O . LEU A 1 97 ? -10.963 0.871 0.523 1.00 91.12 97 LEU A O 1
ATOM 795 N N . LEU A 1 98 ? -11.293 -0.902 -0.814 1.00 91.25 98 LEU A N 1
ATOM 796 C CA . LEU A 1 98 ? -11.419 -0.121 -2.051 1.00 91.25 98 LEU A CA 1
ATOM 797 C C . LEU A 1 98 ? -12.599 0.856 -1.995 1.00 91.25 98 LEU A C 1
ATOM 799 O O . LEU A 1 98 ? -12.434 2.024 -2.345 1.00 91.25 98 LEU A O 1
ATOM 803 N N . ARG A 1 99 ? -13.757 0.410 -1.497 1.00 91.00 99 ARG A N 1
ATOM 804 C CA . ARG A 1 99 ? -14.948 1.255 -1.325 1.00 91.00 99 ARG A CA 1
ATOM 805 C C . ARG A 1 99 ? -14.705 2.389 -0.340 1.00 91.00 99 ARG A C 1
ATOM 807 O O . ARG A 1 99 ? -15.097 3.519 -0.612 1.00 91.00 99 ARG A O 1
ATOM 814 N N . LEU A 1 100 ? -14.025 2.099 0.770 1.00 90.69 100 LEU A N 1
ATOM 815 C CA . LEU A 1 100 ? -13.686 3.101 1.782 1.00 90.69 100 LEU A CA 1
ATOM 816 C C . LEU A 1 100 ? -12.718 4.161 1.232 1.00 90.69 100 LEU A C 1
ATOM 818 O O . LEU A 1 100 ? -12.848 5.340 1.550 1.00 90.69 100 LEU A O 1
ATOM 822 N N . LEU A 1 101 ? -11.759 3.764 0.390 1.00 89.56 101 LEU A N 1
ATOM 823 C CA . LEU A 1 101 ? -10.816 4.694 -0.241 1.00 89.56 101 LEU A CA 1
ATOM 824 C C . LEU A 1 101 ? -11.462 5.548 -1.345 1.00 89.56 101 LEU A C 1
ATOM 826 O O . LEU A 1 101 ? -10.966 6.641 -1.638 1.00 89.56 101 LEU A O 1
ATOM 830 N N . GLY A 1 102 ? -12.544 5.059 -1.955 1.00 88.12 102 GLY A N 1
ATOM 831 C CA . GLY A 1 102 ? -13.394 5.798 -2.885 1.00 88.12 102 GLY A CA 1
ATOM 832 C C . GLY A 1 102 ? -13.537 5.153 -4.272 1.00 88.12 102 GLY A C 1
ATOM 833 O O . GLY A 1 102 ? -12.768 4.265 -4.652 1.00 88.12 102 GLY A O 1
ATOM 834 N N . PRO A 1 103 ? -14.484 5.650 -5.091 1.00 86.44 103 PRO A N 1
ATOM 835 C CA . PRO A 1 103 ? -14.911 5.006 -6.340 1.00 86.44 103 PRO A CA 1
ATOM 836 C C . PRO A 1 103 ? -13.805 4.925 -7.399 1.00 86.44 103 PRO A C 1
ATOM 838 O O . PRO A 1 103 ? -13.780 4.014 -8.222 1.00 86.44 103 PRO A O 1
ATOM 841 N N . GLN A 1 104 ? -12.850 5.854 -7.364 1.00 87.44 104 GLN A N 1
ATOM 842 C CA . GLN A 1 104 ? -11.682 5.840 -8.246 1.00 87.44 104 GLN A CA 1
ATOM 843 C C . GLN A 1 104 ? -10.800 4.600 -8.047 1.00 87.44 104 GLN A C 1
ATOM 845 O O . GLN A 1 104 ? -10.225 4.104 -9.012 1.00 87.44 104 GLN A O 1
ATOM 850 N N . TYR A 1 105 ? -10.719 4.078 -6.819 1.00 87.25 105 TYR A N 1
ATOM 851 C CA . TYR A 1 105 ? -9.968 2.862 -6.525 1.00 87.25 105 TYR A CA 1
ATOM 852 C C . TYR A 1 105 ? -10.753 1.631 -6.962 1.00 87.25 105 TYR A C 1
ATOM 854 O O . TYR A 1 105 ? -10.191 0.760 -7.611 1.00 87.25 105 TYR A O 1
ATOM 862 N N . GLU A 1 106 ? -12.058 1.584 -6.694 1.00 85.50 106 GLU A N 1
ATOM 863 C CA . GLU A 1 106 ? -12.927 0.490 -7.141 1.00 85.50 106 GLU A CA 1
ATOM 864 C C . GLU A 1 106 ? -12.961 0.369 -8.674 1.00 85.50 106 GLU A C 1
ATOM 866 O O . GLU A 1 106 ? -12.916 -0.740 -9.207 1.00 85.50 106 GLU A O 1
ATOM 871 N N . LYS A 1 107 ? -12.936 1.492 -9.408 1.00 84.75 107 LYS A N 1
ATOM 872 C CA . LYS A 1 107 ? -12.893 1.505 -10.882 1.00 84.75 107 LYS A CA 1
ATOM 873 C C . LYS A 1 107 ? -11.693 0.747 -11.460 1.00 84.75 107 LYS A C 1
ATOM 875 O O . LYS A 1 107 ? -11.823 0.099 -12.493 1.00 84.75 107 LYS A O 1
ATOM 880 N N . LEU A 1 108 ? -10.543 0.777 -10.783 1.00 82.94 108 LEU A N 1
ATOM 881 C CA . LEU A 1 108 ? -9.339 0.063 -11.226 1.00 82.94 108 LEU A CA 1
ATOM 882 C C . LEU A 1 108 ? -9.495 -1.464 -11.159 1.00 82.94 108 LEU A C 1
ATOM 884 O O . LEU A 1 108 ? -8.815 -2.174 -11.892 1.00 82.94 108 LEU A O 1
ATOM 888 N N . TYR A 1 109 ? -10.396 -1.958 -10.306 1.00 79.75 109 TYR A N 1
ATOM 889 C CA . TYR A 1 109 ? -10.601 -3.386 -10.045 1.00 79.75 109 TYR A CA 1
ATOM 890 C C . TYR A 1 109 ? -11.962 -3.916 -10.531 1.00 79.75 109 TYR A C 1
ATOM 892 O O . TYR A 1 109 ? -12.206 -5.115 -10.459 1.00 79.75 109 TYR A O 1
ATOM 900 N N . SER A 1 110 ? -12.857 -3.053 -11.022 1.00 71.56 110 SER A N 1
ATOM 901 C CA . SER A 1 110 ? -14.250 -3.402 -11.364 1.00 71.56 110 SER A CA 1
ATOM 902 C C . SER A 1 110 ? -14.510 -3.636 -12.851 1.00 71.56 110 SER A C 1
ATOM 904 O O . SER A 1 110 ? -15.632 -3.981 -13.209 1.00 71.56 110 SER A O 1
ATOM 906 N N . ASN A 1 111 ? -13.495 -3.527 -13.714 1.00 60.94 111 ASN A N 1
ATOM 907 C CA . ASN A 1 111 ? -13.609 -3.663 -15.176 1.00 60.94 111 ASN A CA 1
ATOM 908 C C . ASN A 1 111 ? -13.902 -5.100 -15.677 1.00 60.94 111 ASN A C 1
ATOM 910 O O . ASN A 1 111 ? -13.530 -5.458 -16.785 1.00 60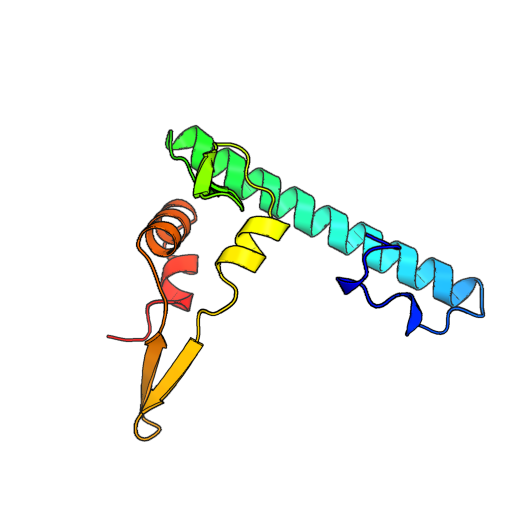.94 111 ASN A O 1
ATOM 914 N N . SER A 1 112 ? -14.555 -5.921 -14.858 1.00 50.53 112 SER A N 1
ATOM 915 C CA . SER A 1 112 ? -14.772 -7.357 -15.037 1.00 50.53 112 SER A CA 1
ATOM 916 C C . SER A 1 112 ? -16.259 -7.746 -14.981 1.00 50.53 112 SER A C 1
ATOM 918 O O . SER A 1 112 ? -16.587 -8.876 -14.615 1.00 50.53 112 SER A O 1
ATOM 920 N N . ARG A 1 113 ? -17.171 -6.826 -15.304 1.00 41.88 113 ARG A N 1
ATOM 921 C CA . ARG A 1 113 ? -18.601 -7.133 -15.450 1.00 41.88 113 ARG A CA 1
ATOM 922 C C . ARG A 1 113 ? -19.088 -6.822 -16.848 1.00 41.88 113 ARG A C 1
ATOM 924 O O . ARG A 1 113 ? -18.706 -5.746 -17.354 1.00 41.88 113 ARG A O 1
#

Sequence (113 aa):
FLKDPLFMASTLFLKSPKRIMALMMIMTLCLLVYAALEYRIRETLKTHNQTFPNQKGKLITNPTARWVFQFFGGIHVLIVDRIHPLVLNLNENHLSLLRLLGPQYEKLYSNSR

pLDDT: mean 83.76, std 11.41, range [41.88, 95.44]

Organism: NCBI:txid2126562

Foldseek 3Di:
DCPDVVVPVVVVPCPDPVSVVVVVVVVVVVVVVQVVQQVLLLVLCVVVVHFAQFPVGDTDSRDGSVRVVVQCPPFDFDQDPVPATATPDDDPRNVVSQVSSHDVSVVVRVSHD